Protein AF-A0A4R6Z211-F1 (afdb_monomer_lite)

Foldseek 3Di:
DLVLLVVLLVLLVVLLDDDDPPDDCLVVSQVVLVVSVVVPDLVLAPPVCNVCSVVVVCNHPCVNVCNVVSVVSSVVVCVVVVD

Structure (mmCIF, N/CA/C/O backbone):
data_AF-A0A4R6Z211-F1
#
_entry.id   AF-A0A4R6Z211-F1
#
loop_
_atom_site.group_PDB
_atom_site.id
_atom_site.type_symbol
_atom_site.label_atom_id
_atom_site.label_alt_id
_atom_site.label_comp_id
_atom_site.label_asym_id
_atom_site.label_entity_id
_atom_site.label_seq_id
_atom_site.pdbx_PDB_ins_code
_atom_site.Cartn_x
_atom_site.Cartn_y
_atom_site.Cartn_z
_atom_site.occupancy
_atom_site.B_iso_or_equiv
_atom_site.auth_seq_id
_atom_site.auth_comp_id
_atom_site.auth_asym_id
_atom_site.auth_atom_id
_atom_site.pdbx_PDB_model_num
ATOM 1 N N . MET A 1 1 ? -11.794 0.207 6.371 1.00 85.88 1 MET A N 1
ATOM 2 C CA . MET A 1 1 ? -10.392 0.593 6.643 1.00 85.88 1 MET A CA 1
ATOM 3 C C . MET A 1 1 ? -9.447 -0.606 6.579 1.00 85.88 1 MET A C 1
ATOM 5 O O . MET A 1 1 ? -8.513 -0.575 5.791 1.00 85.88 1 MET A O 1
ATOM 9 N N . TYR A 1 2 ? -9.699 -1.679 7.344 1.00 91.19 2 TYR A N 1
ATOM 10 C CA . TYR A 1 2 ? -8.932 -2.933 7.247 1.00 91.19 2 TYR A CA 1
ATOM 11 C C . TYR A 1 2 ? -8.777 -3.447 5.803 1.00 91.19 2 TYR A C 1
ATOM 13 O O . TYR A 1 2 ? -7.660 -3.704 5.361 1.00 91.19 2 TYR A O 1
ATOM 21 N N . PHE A 1 3 ? -9.880 -3.554 5.051 1.00 93.88 3 PHE A N 1
ATOM 22 C CA . PHE A 1 3 ? -9.862 -4.089 3.685 1.00 93.88 3 PHE A CA 1
ATOM 23 C C . PHE A 1 3 ? -9.056 -3.220 2.714 1.00 93.88 3 PHE A C 1
ATOM 25 O O . PHE A 1 3 ? -8.349 -3.744 1.857 1.00 93.88 3 PHE A O 1
ATOM 32 N N . GLU A 1 4 ? -9.119 -1.898 2.858 1.00 96.31 4 GLU A N 1
ATOM 33 C CA . GLU A 1 4 ? -8.357 -0.950 2.050 1.00 96.31 4 GLU A CA 1
ATOM 34 C C . GLU A 1 4 ? -6.859 -1.078 2.351 1.00 96.31 4 GLU A C 1
ATOM 36 O O . GLU A 1 4 ? -6.056 -1.191 1.426 1.00 96.31 4 GLU A O 1
ATOM 41 N N . ILE A 1 5 ? -6.477 -1.178 3.629 1.00 95.44 5 ILE A N 1
ATOM 42 C CA . ILE A 1 5 ? -5.082 -1.398 4.044 1.00 95.44 5 ILE A CA 1
ATOM 43 C C . ILE A 1 5 ? -4.575 -2.751 3.528 1.00 95.44 5 ILE A C 1
ATOM 45 O O . ILE A 1 5 ? -3.510 -2.827 2.914 1.00 95.44 5 ILE A O 1
ATOM 49 N N . GLN A 1 6 ? -5.365 -3.816 3.680 1.00 96.75 6 GLN A N 1
ATOM 50 C CA . GLN A 1 6 ? -5.057 -5.143 3.142 1.00 96.75 6 GLN A CA 1
ATOM 51 C C . GLN A 1 6 ? -4.869 -5.105 1.617 1.00 96.75 6 GLN A C 1
ATOM 53 O O . GLN A 1 6 ? -3.968 -5.753 1.069 1.00 96.75 6 GLN A O 1
ATOM 58 N N . ARG A 1 7 ? -5.700 -4.330 0.913 1.00 97.44 7 ARG A N 1
ATOM 59 C CA . ARG A 1 7 ? -5.595 -4.154 -0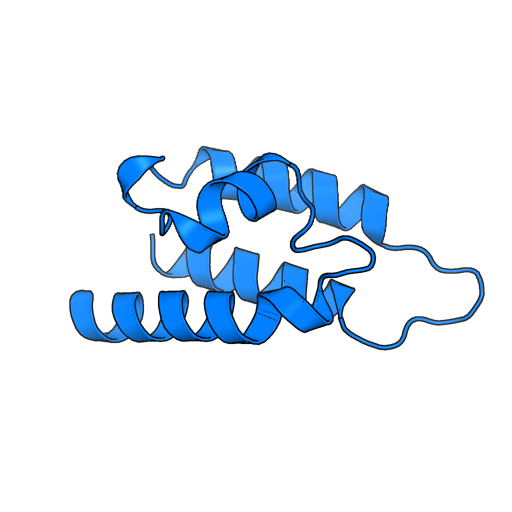.535 1.00 97.44 7 ARG A CA 1
ATOM 60 C C . ARG A 1 7 ? -4.321 -3.401 -0.913 1.00 97.44 7 ARG A C 1
ATOM 62 O O . ARG A 1 7 ? -3.647 -3.847 -1.837 1.00 97.44 7 ARG A O 1
ATOM 69 N N . ILE A 1 8 ? -3.948 -2.342 -0.192 1.00 97.12 8 ILE A N 1
ATOM 70 C CA . ILE A 1 8 ? -2.677 -1.624 -0.396 1.00 97.12 8 ILE A CA 1
ATOM 71 C C . ILE A 1 8 ? -1.487 -2.575 -0.209 1.00 97.12 8 ILE A C 1
ATOM 73 O O . ILE A 1 8 ? -0.618 -2.636 -1.078 1.00 97.12 8 ILE A O 1
ATOM 77 N N . VAL A 1 9 ? -1.476 -3.375 0.865 1.00 97.81 9 VAL A N 1
ATOM 78 C CA . VAL A 1 9 ? -0.431 -4.389 1.109 1.00 97.81 9 VAL A CA 1
ATOM 79 C C . VAL A 1 9 ? -0.350 -5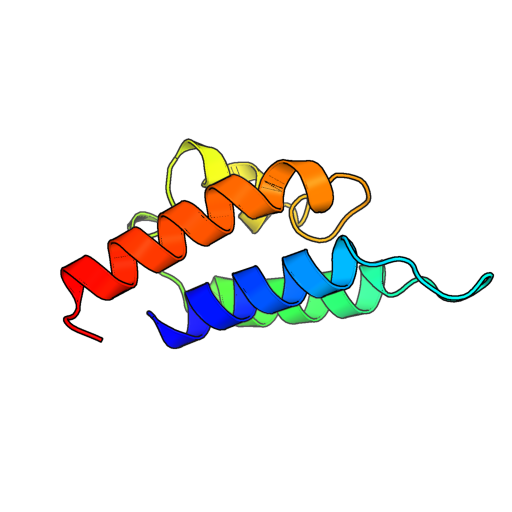.384 -0.046 1.00 97.81 9 VAL A C 1
ATOM 81 O O . VAL A 1 9 ? 0.744 -5.735 -0.480 1.00 97.81 9 VAL A O 1
ATOM 84 N N . SER A 1 10 ? -1.496 -5.822 -0.571 1.00 97.81 10 SER A N 1
ATOM 85 C CA . SER A 1 10 ? -1.548 -6.768 -1.691 1.00 97.81 10 SER A CA 1
ATOM 86 C C . SER A 1 10 ? -0.979 -6.171 -2.980 1.00 97.81 10 SER A C 1
ATOM 88 O O . SER A 1 10 ? -0.237 -6.848 -3.686 1.00 97.81 10 SER A O 1
ATOM 90 N N . LEU A 1 11 ? -1.276 -4.898 -3.269 1.00 97.75 11 LEU A N 1
ATOM 91 C CA . LEU A 1 11 ? -0.714 -4.188 -4.422 1.00 97.75 11 LEU A CA 1
ATOM 92 C C . LEU A 1 11 ? 0.808 -4.023 -4.290 1.00 97.75 11 LEU A C 1
ATOM 94 O O . LEU A 1 11 ? 1.534 -4.272 -5.248 1.00 97.75 11 LEU A O 1
ATOM 98 N N . ALA A 1 12 ? 1.302 -3.652 -3.106 1.00 97.06 12 ALA A N 1
ATOM 99 C CA . ALA A 1 12 ? 2.738 -3.539 -2.850 1.00 97.06 12 ALA A CA 1
ATOM 100 C C . ALA A 1 12 ? 3.452 -4.900 -2.928 1.00 97.06 12 ALA A C 1
ATOM 102 O O . ALA A 1 12 ? 4.557 -4.993 -3.455 1.00 97.06 12 ALA A O 1
ATOM 103 N N . ALA A 1 13 ? 2.816 -5.974 -2.451 1.00 97.31 13 ALA A N 1
ATOM 104 C CA . ALA A 1 13 ? 3.352 -7.329 -2.554 1.00 97.31 13 ALA A CA 1
ATOM 105 C C . ALA A 1 13 ? 3.436 -7.810 -4.009 1.00 97.31 13 ALA A C 1
ATOM 107 O O . ALA A 1 13 ? 4.424 -8.440 -4.386 1.00 97.31 13 ALA A O 1
ATOM 108 N N . GLU A 1 14 ? 2.431 -7.493 -4.828 1.00 96.25 14 GLU A N 1
ATOM 109 C CA . GLU A 1 14 ? 2.480 -7.747 -6.268 1.00 96.25 14 GLU A CA 1
ATOM 110 C C . GLU A 1 14 ? 3.633 -6.966 -6.905 1.00 96.25 14 GLU A C 1
ATOM 112 O O . GLU A 1 14 ? 4.484 -7.570 -7.543 1.00 96.25 14 GLU A O 1
ATOM 117 N N . ALA A 1 15 ? 3.738 -5.660 -6.639 1.00 94.94 15 ALA A N 1
ATOM 118 C CA . ALA A 1 15 ? 4.820 -4.813 -7.145 1.00 94.94 15 ALA A CA 1
ATOM 119 C C . ALA A 1 15 ? 6.225 -5.319 -6.762 1.00 94.94 15 ALA A C 1
ATOM 121 O O . ALA A 1 15 ? 7.148 -5.262 -7.571 1.00 94.94 15 ALA A O 1
ATOM 122 N N . ALA A 1 16 ? 6.383 -5.837 -5.541 1.00 94.38 16 ALA A N 1
ATOM 123 C CA . ALA A 1 16 ? 7.638 -6.388 -5.033 1.00 94.38 16 ALA A CA 1
ATOM 124 C C . ALA A 1 16 ? 7.971 -7.790 -5.579 1.00 94.38 16 ALA A C 1
ATOM 126 O O . ALA A 1 16 ? 9.078 -8.286 -5.362 1.00 94.38 16 ALA A O 1
ATOM 127 N N . SER A 1 17 ? 7.024 -8.457 -6.243 1.00 92.69 17 SER A N 1
ATOM 128 C CA . SER A 1 17 ? 7.230 -9.803 -6.774 1.00 92.69 17 SER A CA 1
ATOM 129 C C . SER A 1 17 ? 8.013 -9.768 -8.094 1.00 92.69 17 SER A C 1
ATOM 131 O O . SER A 1 17 ? 7.900 -8.812 -8.859 1.00 92.69 17 SER A O 1
ATOM 133 N N . PRO A 1 18 ? 8.810 -10.804 -8.412 1.00 87.06 18 PRO A N 1
ATOM 134 C CA . PRO A 1 18 ? 9.452 -10.906 -9.717 1.00 87.06 18 PRO A CA 1
ATOM 135 C C . PRO A 1 18 ? 8.415 -10.975 -10.845 1.00 87.06 18 PRO A C 1
ATOM 137 O O . PRO A 1 18 ? 7.518 -11.819 -10.824 1.00 87.06 18 PRO A O 1
ATOM 140 N N . HIS A 1 19 ? 8.574 -10.119 -11.852 1.00 83.88 19 HIS A N 1
ATOM 141 C CA . HIS A 1 19 ? 7.707 -10.078 -13.027 1.00 83.88 19 HIS A CA 1
ATOM 142 C C . HIS A 1 19 ? 8.370 -10.729 -14.240 1.00 83.88 19 HIS A C 1
ATOM 144 O O . HIS A 1 19 ? 9.595 -10.828 -14.336 1.00 83.88 19 HIS A O 1
ATOM 150 N N . GLN A 1 20 ? 7.544 -11.177 -15.185 1.00 85.19 20 GLN A N 1
ATOM 151 C CA . GLN A 1 20 ? 8.039 -11.657 -16.470 1.00 85.19 20 GLN A CA 1
ATOM 152 C C . GLN A 1 20 ? 8.727 -10.521 -17.233 1.00 85.19 20 GLN A C 1
ATOM 154 O O . GLN A 1 20 ? 8.299 -9.368 -17.192 1.00 85.19 20 GLN A O 1
ATOM 159 N N . VAL A 1 21 ? 9.789 -10.857 -17.964 1.00 79.38 21 VAL A N 1
ATOM 160 C CA . VAL A 1 21 ? 10.507 -9.896 -18.808 1.00 79.38 21 VAL A CA 1
ATOM 161 C C . VAL A 1 21 ? 9.541 -9.293 -19.833 1.00 79.38 21 VAL A C 1
ATOM 163 O O . VAL A 1 21 ? 8.855 -10.023 -20.545 1.00 79.38 21 VAL A O 1
ATOM 166 N N . GLY A 1 22 ? 9.492 -7.960 -19.904 1.00 81.12 22 GLY A N 1
ATOM 167 C CA . GLY A 1 22 ? 8.583 -7.221 -20.788 1.00 81.12 22 GLY A CA 1
ATOM 168 C C . GLY A 1 22 ? 7.196 -6.937 -20.199 1.00 81.12 22 GLY A C 1
ATOM 169 O O . GLY A 1 22 ? 6.393 -6.280 -20.858 1.00 81.12 22 GLY A O 1
ATOM 170 N N . PHE A 1 23 ? 6.916 -7.384 -18.972 1.00 84.56 23 PHE A N 1
ATOM 171 C CA . PHE A 1 23 ? 5.711 -7.023 -18.232 1.00 84.56 23 PHE A CA 1
ATOM 172 C C . PHE A 1 23 ? 6.042 -6.001 -17.139 1.00 84.56 23 PHE A C 1
ATOM 174 O O . PHE A 1 23 ? 6.799 -6.297 -16.218 1.00 84.56 23 PHE A O 1
ATOM 181 N N . ASP A 1 24 ? 5.447 -4.812 -17.239 1.00 85.38 24 ASP A N 1
ATOM 182 C CA . ASP A 1 24 ? 5.530 -3.764 -16.221 1.00 85.38 24 ASP A CA 1
ATOM 183 C C . ASP A 1 24 ? 4.124 -3.479 -15.654 1.00 85.38 24 ASP A C 1
ATOM 185 O O . ASP A 1 24 ? 3.291 -2.865 -16.333 1.00 85.38 24 ASP A O 1
ATOM 189 N N . PRO A 1 25 ? 3.814 -3.936 -14.427 1.00 90.50 25 PRO A N 1
ATOM 190 C CA . PRO A 1 25 ? 2.519 -3.691 -13.807 1.00 90.50 25 PRO A CA 1
ATOM 191 C C . PRO A 1 25 ? 2.395 -2.300 -13.177 1.00 90.50 25 PRO A C 1
ATOM 193 O O . PRO A 1 25 ? 1.299 -1.964 -12.717 1.00 90.50 25 PRO A O 1
ATOM 196 N N . GLU A 1 26 ? 3.463 -1.493 -13.125 1.00 91.44 26 GLU A N 1
ATOM 197 C CA . GLU A 1 26 ? 3.538 -0.267 -12.320 1.00 91.44 26 GLU A CA 1
ATOM 198 C C . GLU A 1 26 ? 2.396 0.702 -12.645 1.00 91.44 26 GLU A C 1
ATOM 200 O O . GLU A 1 26 ? 1.732 1.221 -11.744 1.00 91.44 26 GLU A O 1
ATOM 205 N N . PHE A 1 27 ? 2.092 0.904 -13.931 1.00 92.94 27 PHE A N 1
ATOM 206 C CA . PHE A 1 27 ? 1.004 1.793 -14.340 1.00 92.94 27 PHE A CA 1
ATOM 207 C C . PHE A 1 27 ? -0.357 1.342 -13.785 1.00 92.94 27 PHE A C 1
ATOM 209 O O . PHE A 1 27 ? -1.090 2.141 -13.194 1.00 92.94 27 PHE A O 1
ATOM 216 N N . ARG A 1 28 ? -0.684 0.052 -13.932 1.00 95.38 28 ARG A N 1
ATOM 217 C CA . ARG A 1 28 ? -1.938 -0.531 -13.436 1.00 95.38 28 ARG A CA 1
ATOM 218 C C . ARG A 1 28 ? -1.993 -0.469 -11.911 1.00 95.38 28 ARG A C 1
ATOM 220 O O . ARG A 1 28 ? -3.006 -0.058 -11.349 1.00 95.38 28 ARG A O 1
ATOM 227 N N . LEU A 1 29 ? -0.907 -0.848 -11.246 1.00 96.94 29 LEU A N 1
ATOM 228 C CA . LEU A 1 29 ? -0.792 -0.829 -9.792 1.00 96.94 29 LEU A CA 1
ATOM 229 C C . LEU A 1 29 ? -0.997 0.574 -9.225 1.00 96.94 29 LEU A C 1
ATOM 231 O O . LEU A 1 29 ? -1.742 0.738 -8.263 1.00 96.94 29 LEU A O 1
ATOM 235 N N . ARG A 1 30 ? -0.404 1.600 -9.844 1.00 96.38 30 ARG A N 1
ATOM 236 C CA . ARG A 1 30 ? -0.596 2.999 -9.441 1.00 96.38 30 ARG A CA 1
ATOM 237 C C . ARG A 1 30 ? -2.035 3.464 -9.618 1.00 96.38 30 ARG A C 1
ATOM 239 O O . ARG A 1 30 ? -2.538 4.200 -8.771 1.00 96.38 30 ARG A O 1
ATOM 246 N N . GLN A 1 31 ? -2.708 3.062 -10.697 1.00 96.12 31 GLN A N 1
ATOM 247 C CA . GLN A 1 31 ? -4.126 3.383 -10.885 1.00 96.12 31 GLN A CA 1
ATOM 248 C C . GLN A 1 31 ? -5.002 2.734 -9.809 1.00 96.12 31 GLN A C 1
ATOM 250 O O . GLN A 1 31 ? -5.874 3.400 -9.254 1.00 96.12 31 G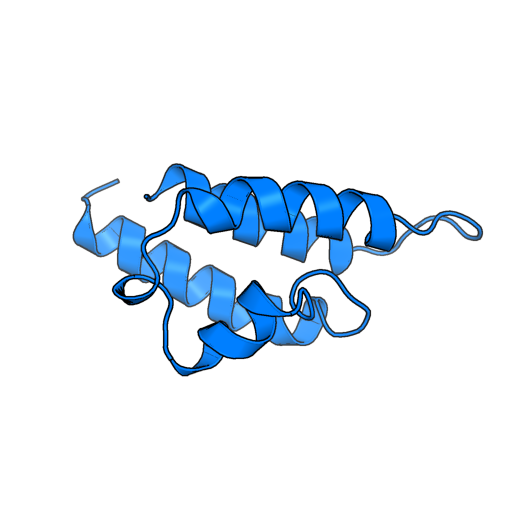LN A O 1
ATOM 255 N N . GLU A 1 32 ? -4.748 1.468 -9.485 1.00 97.06 32 GLU A N 1
ATOM 256 C CA . GLU A 1 32 ? -5.465 0.754 -8.427 1.00 97.06 32 GLU A CA 1
ATOM 257 C C . GLU A 1 32 ? -5.176 1.341 -7.044 1.00 97.06 32 GLU A C 1
ATOM 259 O O . GLU A 1 32 ? -6.105 1.591 -6.281 1.00 97.06 32 GLU A O 1
ATOM 264 N N . LEU A 1 33 ? -3.915 1.658 -6.742 1.00 97.50 33 LEU A N 1
ATOM 265 C CA . LEU A 1 33 ? -3.531 2.299 -5.488 1.00 97.50 33 LEU A CA 1
ATOM 266 C C . LEU A 1 33 ? -4.263 3.632 -5.304 1.00 97.50 33 LEU A C 1
ATOM 268 O O . LEU A 1 33 ? -4.857 3.857 -4.257 1.00 97.50 33 LEU A O 1
ATOM 272 N N . LYS A 1 34 ? -4.304 4.483 -6.338 1.00 96.12 34 LYS A N 1
ATOM 273 C CA . LYS A 1 34 ? -5.041 5.759 -6.296 1.00 96.12 34 LYS A CA 1
ATOM 274 C C . LYS A 1 34 ? -6.532 5.581 -6.012 1.00 96.12 34 LYS A C 1
ATOM 276 O O . LYS A 1 34 ? -7.131 6.454 -5.393 1.00 96.12 34 LYS A O 1
ATOM 281 N N . ARG A 1 35 ? -7.145 4.490 -6.484 1.00 96.19 35 ARG A N 1
ATOM 282 C CA . ARG A 1 35 ? -8.558 4.183 -6.204 1.00 96.19 35 ARG A CA 1
ATOM 283 C C . ARG A 1 35 ? -8.749 3.819 -4.739 1.00 96.19 35 ARG A C 1
ATOM 285 O O . ARG A 1 35 ? -9.623 4.386 -4.108 1.00 96.19 35 ARG A O 1
ATOM 292 N N . VAL A 1 36 ? -7.902 2.938 -4.212 1.00 96.19 36 VAL A N 1
ATOM 293 C CA . VAL A 1 36 ? -8.005 2.446 -2.831 1.00 96.19 36 VAL A CA 1
ATOM 294 C C . VAL A 1 36 ? -7.678 3.541 -1.817 1.00 96.19 36 VAL A C 1
ATOM 296 O O . VAL A 1 36 ? -8.402 3.717 -0.846 1.00 96.19 36 VAL A O 1
ATOM 299 N N . VAL A 1 37 ? -6.614 4.313 -2.054 1.00 95.44 37 VAL A N 1
ATOM 300 C CA . VAL A 1 37 ? -6.144 5.362 -1.133 1.00 95.44 37 VAL A CA 1
ATOM 301 C C . VAL A 1 37 ? -7.173 6.473 -0.945 1.00 95.44 37 VAL A C 1
ATOM 303 O O . VAL A 1 37 ? -7.254 7.035 0.137 1.00 95.44 37 VAL A O 1
ATOM 306 N N . ARG A 1 38 ? -8.007 6.756 -1.952 1.00 94.81 38 ARG A N 1
ATOM 307 C CA . ARG A 1 38 ? -9.097 7.735 -1.828 1.00 94.81 38 ARG A CA 1
ATOM 308 C C . ARG A 1 38 ? -10.119 7.396 -0.741 1.00 94.81 38 ARG A C 1
ATOM 310 O O . ARG A 1 38 ? -10.785 8.307 -0.260 1.00 94.81 38 ARG A O 1
ATOM 317 N N . ASP A 1 39 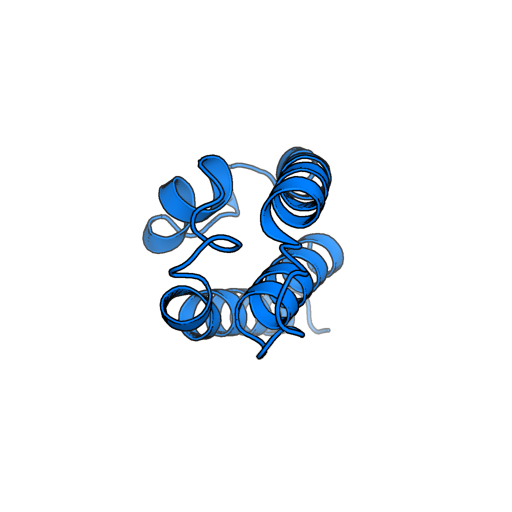? -10.263 6.117 -0.411 1.00 94.50 39 ASP A N 1
ATOM 318 C CA . ASP A 1 39 ? -11.219 5.634 0.586 1.00 94.50 39 ASP A CA 1
ATOM 319 C C . ASP A 1 39 ? -10.556 5.443 1.968 1.00 94.50 39 ASP A C 1
ATOM 321 O O . ASP A 1 39 ? -11.208 5.037 2.932 1.00 94.50 39 ASP A O 1
ATOM 325 N N . VAL A 1 40 ? -9.258 5.757 2.087 1.00 93.25 40 VAL A N 1
ATOM 326 C CA . VAL A 1 40 ? -8.506 5.746 3.345 1.00 93.25 40 VAL A CA 1
ATOM 327 C C . VAL A 1 40 ? -8.397 7.182 3.868 1.00 93.25 40 VAL A C 1
ATOM 329 O O . VAL A 1 40 ? -7.854 8.030 3.164 1.00 93.25 40 VAL A O 1
ATOM 332 N N . PRO A 1 41 ? -8.868 7.483 5.093 1.00 92.75 41 PRO A N 1
ATOM 333 C CA . PRO A 1 41 ? -8.657 8.795 5.698 1.00 92.75 41 PRO A CA 1
ATOM 334 C C . PRO A 1 41 ? -7.164 9.107 5.825 1.00 92.75 41 PRO A C 1
ATOM 336 O O . PRO A 1 41 ? -6.396 8.257 6.282 1.00 92.75 41 PRO A O 1
ATOM 339 N N . ASP A 1 42 ? -6.748 10.322 5.469 1.00 89.25 42 ASP A N 1
ATOM 340 C CA . ASP A 1 42 ? -5.338 10.725 5.492 1.00 89.25 42 ASP A CA 1
ATOM 341 C C . ASP A 1 42 ? -4.704 10.500 6.874 1.00 89.25 42 ASP A C 1
ATOM 343 O O . ASP A 1 42 ? -3.571 10.032 6.981 1.00 89.25 42 ASP A O 1
ATOM 347 N N . GLU A 1 43 ? -5.431 10.805 7.951 1.00 90.31 43 GLU A N 1
ATOM 348 C CA . GLU A 1 43 ? -5.027 10.605 9.346 1.00 90.31 43 GLU A CA 1
ATOM 349 C C . GLU A 1 43 ? -4.826 9.137 9.746 1.00 90.31 43 GLU A C 1
ATOM 351 O O . GLU A 1 43 ? -4.124 8.872 10.720 1.00 90.31 43 GLU A O 1
ATOM 356 N N . ALA A 1 44 ? -5.407 8.192 9.002 1.00 92.00 44 ALA A N 1
ATOM 357 C CA . ALA A 1 44 ? -5.239 6.763 9.245 1.00 92.00 44 ALA A CA 1
ATOM 358 C C . ALA A 1 44 ? -3.944 6.208 8.630 1.00 92.00 44 ALA A C 1
ATOM 360 O O . ALA A 1 44 ? -3.523 5.109 8.995 1.00 92.00 44 ALA A O 1
ATOM 361 N N . ILE A 1 45 ? -3.314 6.946 7.708 1.00 95.69 45 ILE A N 1
ATOM 362 C CA . ILE A 1 45 ? -2.049 6.553 7.084 1.00 95.69 45 ILE A CA 1
ATOM 363 C C . ILE A 1 45 ? -0.887 6.944 8.013 1.00 95.69 45 ILE A C 1
ATOM 365 O O . ILE A 1 45 ? -0.747 8.135 8.326 1.00 95.69 45 ILE A O 1
ATOM 369 N N . PRO A 1 46 ? -0.021 5.992 8.421 1.00 96.62 46 PRO A N 1
ATOM 370 C CA . PRO A 1 46 ? 1.155 6.286 9.232 1.00 96.62 46 PRO A CA 1
ATOM 371 C C . PRO A 1 46 ? 2.031 7.357 8.582 1.00 96.62 46 PRO A C 1
ATOM 373 O O . PRO A 1 46 ? 2.193 7.382 7.358 1.00 96.62 46 PRO A O 1
ATOM 376 N N . ALA A 1 47 ? 2.584 8.262 9.390 1.00 95.25 47 ALA A N 1
ATOM 377 C CA . ALA A 1 47 ? 3.324 9.424 8.898 1.00 95.25 47 ALA A CA 1
ATOM 378 C C . ALA A 1 47 ? 4.511 9.012 8.012 1.00 95.25 47 ALA A C 1
ATOM 380 O O . ALA A 1 47 ? 4.755 9.627 6.976 1.00 95.25 47 ALA A O 1
ATOM 381 N N . GLU A 1 48 ? 5.181 7.923 8.382 1.00 94.69 48 GLU A N 1
ATOM 382 C CA . GLU A 1 48 ? 6.290 7.307 7.659 1.00 94.69 48 GLU A CA 1
ATOM 383 C C . GLU A 1 48 ? 5.893 6.710 6.297 1.00 94.69 48 GLU A C 1
ATOM 385 O O . GLU A 1 48 ? 6.732 6.602 5.408 1.00 94.69 48 GLU A O 1
ATOM 390 N N . LEU A 1 49 ? 4.620 6.344 6.110 1.00 96.69 49 LEU A N 1
ATOM 391 C CA . LEU A 1 49 ? 4.098 5.755 4.872 1.00 96.69 49 LEU A CA 1
ATOM 392 C C . LEU A 1 49 ? 3.374 6.772 3.990 1.00 96.69 49 LEU A C 1
ATOM 394 O O . LEU A 1 49 ? 3.190 6.525 2.798 1.00 96.69 49 LEU A O 1
ATOM 398 N N . ARG A 1 50 ? 2.947 7.904 4.556 1.00 95.31 50 ARG A N 1
ATOM 399 C CA . ARG A 1 50 ? 2.042 8.857 3.908 1.00 95.31 50 ARG A CA 1
ATOM 400 C C . ARG A 1 50 ? 2.544 9.313 2.545 1.00 95.31 50 ARG A C 1
ATOM 402 O O . ARG A 1 50 ? 1.826 9.181 1.559 1.00 95.31 50 ARG A O 1
ATOM 409 N N . GLU A 1 51 ? 3.772 9.817 2.472 1.00 95.44 51 GLU A N 1
ATOM 410 C CA . GLU A 1 51 ? 4.337 10.284 1.203 1.00 95.44 51 GLU A CA 1
ATOM 411 C C . GLU A 1 51 ? 4.409 9.147 0.177 1.00 95.44 51 GLU A C 1
ATOM 413 O O . GLU A 1 51 ? 3.950 9.300 -0.956 1.00 95.44 51 GLU A O 1
ATOM 418 N N . ALA A 1 52 ? 4.914 7.979 0.578 1.00 95.81 52 ALA A N 1
ATOM 419 C CA . ALA A 1 52 ? 5.090 6.837 -0.312 1.00 95.81 52 ALA A CA 1
ATOM 420 C C . ALA A 1 52 ? 3.755 6.288 -0.845 1.00 95.81 52 ALA A C 1
ATOM 422 O O . ALA A 1 52 ? 3.663 5.903 -2.014 1.00 95.81 52 ALA A O 1
ATOM 423 N N . VAL A 1 53 ? 2.711 6.268 -0.011 1.00 95.62 53 VAL A N 1
ATOM 424 C CA . VAL A 1 53 ? 1.361 5.826 -0.387 1.00 95.62 53 VAL A CA 1
ATOM 425 C C . VAL A 1 53 ? 0.705 6.833 -1.332 1.00 95.62 53 VAL A C 1
ATOM 427 O O . VAL A 1 53 ? 0.173 6.436 -2.368 1.00 95.62 53 VAL A O 1
ATOM 430 N N . LEU A 1 54 ? 0.787 8.132 -1.028 1.00 93.31 54 LEU A N 1
ATOM 431 C CA . LEU A 1 54 ? 0.150 9.183 -1.832 1.00 93.31 54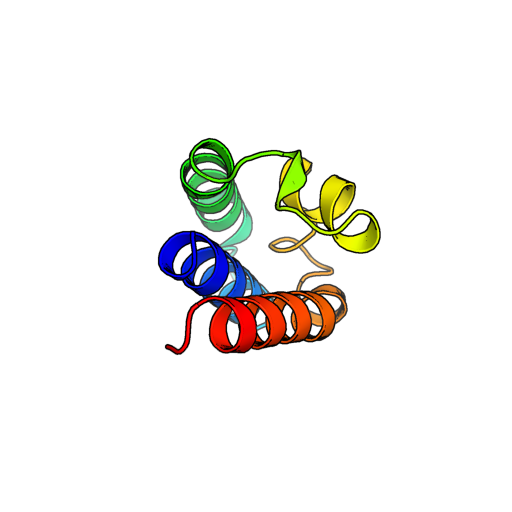 LEU A CA 1
ATOM 432 C C . LEU A 1 54 ? 0.831 9.392 -3.194 1.00 93.31 54 LEU A C 1
ATOM 434 O O . LEU A 1 54 ? 0.161 9.652 -4.194 1.00 93.31 54 LEU A O 1
ATOM 438 N N . THR A 1 55 ? 2.157 9.259 -3.254 1.00 92.81 55 THR A N 1
ATOM 439 C CA . THR A 1 55 ? 2.937 9.392 -4.501 1.00 92.81 55 THR A CA 1
ATOM 440 C C . THR A 1 55 ? 2.958 8.106 -5.332 1.00 92.81 55 THR A C 1
ATOM 442 O O . THR A 1 55 ? 3.191 8.149 -6.541 1.00 92.81 55 THR A O 1
ATOM 445 N N . GLY A 1 56 ? 2.665 6.961 -4.710 1.00 94.81 56 GLY A N 1
ATOM 446 C CA . GLY A 1 56 ? 2.665 5.647 -5.347 1.00 94.81 56 GLY A CA 1
ATOM 447 C C . GLY A 1 56 ? 4.023 4.947 -5.379 1.00 94.81 56 GLY A C 1
ATOM 448 O O . GLY A 1 56 ? 4.178 3.966 -6.107 1.00 94.81 56 GLY A O 1
ATOM 449 N N . SER A 1 57 ? 4.992 5.404 -4.583 1.00 95.44 57 SER A N 1
ATOM 450 C CA . SER A 1 57 ? 6.293 4.744 -4.403 1.00 95.44 57 SER A CA 1
ATOM 451 C C . SER A 1 57 ? 6.163 3.327 -3.837 1.00 95.44 57 SER A C 1
ATOM 453 O O . SER A 1 57 ? 6.943 2.450 -4.200 1.00 95.44 57 SER A O 1
ATOM 455 N N . VAL A 1 58 ? 5.124 3.066 -3.033 1.00 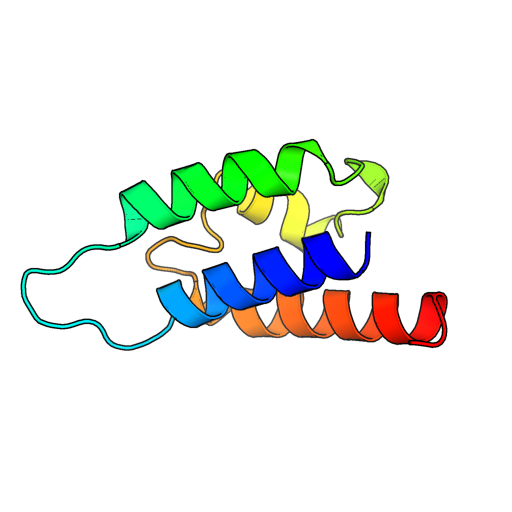96.81 58 VAL A N 1
ATOM 456 C CA . VAL A 1 58 ? 4.832 1.735 -2.463 1.00 96.81 58 VAL A CA 1
ATOM 457 C C . VAL A 1 58 ? 4.506 0.652 -3.499 1.00 96.81 58 VAL A C 1
ATOM 459 O O . VAL A 1 58 ? 4.531 -0.529 -3.170 1.00 96.81 58 VAL A O 1
ATOM 462 N N . VAL A 1 59 ? 4.198 1.035 -4.742 1.00 96.19 59 VAL A N 1
ATOM 463 C CA . VAL A 1 59 ? 3.961 0.110 -5.866 1.00 96.19 59 VAL A CA 1
ATOM 464 C C . VAL A 1 59 ? 4.910 0.350 -7.047 1.00 96.19 59 VAL A C 1
ATOM 466 O O . VAL A 1 59 ? 4.647 -0.116 -8.153 1.00 96.19 59 VAL A O 1
ATOM 469 N N . GLY A 1 60 ? 5.978 1.125 -6.838 1.00 91.56 60 GLY A N 1
ATOM 470 C CA . GLY A 1 60 ? 7.034 1.344 -7.827 1.00 91.56 60 GLY A CA 1
ATOM 471 C C . GLY A 1 60 ? 8.251 0.456 -7.574 1.00 91.56 60 GLY A C 1
ATOM 472 O O . GLY A 1 60 ? 8.188 -0.521 -6.832 1.00 91.56 60 GLY A O 1
ATOM 473 N N . GLN A 1 61 ? 9.398 0.847 -8.129 1.00 89.00 61 GLN A N 1
ATOM 474 C CA . GLN A 1 61 ? 10.664 0.106 -8.006 1.00 89.00 61 GLN A CA 1
ATOM 475 C C . GLN A 1 61 ? 11.105 -0.177 -6.556 1.00 89.00 61 GLN A C 1
ATOM 477 O O . GLN A 1 61 ? 11.785 -1.166 -6.306 1.00 89.00 61 GLN A O 1
ATOM 482 N N . GLN A 1 62 ? 10.697 0.661 -5.598 1.00 90.75 62 GLN A N 1
ATOM 483 C CA . GLN A 1 62 ? 11.025 0.517 -4.174 1.00 90.75 62 GLN A CA 1
ATOM 484 C C . GLN A 1 62 ? 9.991 -0.310 -3.389 1.00 90.75 62 GLN A C 1
ATOM 486 O O . GLN A 1 62 ? 10.073 -0.386 -2.167 1.00 90.75 62 GLN A O 1
ATOM 491 N N . ALA A 1 63 ? 8.997 -0.928 -4.036 1.00 94.31 63 ALA A N 1
ATOM 492 C CA . ALA A 1 63 ? 7.901 -1.613 -3.341 1.00 94.31 63 ALA A CA 1
ATOM 493 C C . ALA A 1 63 ? 8.375 -2.654 -2.309 1.00 94.31 63 ALA A C 1
ATOM 495 O O . ALA A 1 63 ? 7.785 -2.779 -1.235 1.00 94.31 63 ALA A O 1
ATOM 496 N N . ALA A 1 64 ? 9.472 -3.359 -2.601 1.00 95.25 64 ALA A N 1
ATOM 497 C CA . ALA A 1 64 ? 10.066 -4.332 -1.688 1.00 95.25 64 ALA A CA 1
ATOM 498 C C . ALA A 1 64 ? 10.553 -3.704 -0.365 1.00 95.25 64 ALA A C 1
ATOM 500 O O . ALA A 1 64 ? 10.457 -4.345 0.680 1.00 95.25 64 ALA A O 1
ATOM 501 N N . GLU A 1 65 ? 11.024 -2.456 -0.396 1.00 96.31 65 GLU A N 1
ATOM 502 C CA . GLU A 1 65 ? 11.500 -1.714 0.780 1.00 96.31 65 GLU A CA 1
ATOM 503 C C . GLU A 1 65 ? 10.333 -1.252 1.665 1.00 96.31 65 GLU A C 1
ATOM 505 O O . GLU A 1 65 ? 10.439 -1.246 2.890 1.00 96.31 65 GLU A O 1
ATOM 510 N N . TRP A 1 66 ? 9.191 -0.926 1.053 1.00 97.00 66 TRP A N 1
ATOM 511 C CA . TRP A 1 66 ? 7.997 -0.439 1.751 1.00 97.00 66 TRP A CA 1
ATOM 512 C C . TRP A 1 66 ? 7.110 -1.554 2.318 1.00 97.00 66 TRP A C 1
ATOM 514 O O . TRP A 1 66 ? 6.366 -1.335 3.279 1.00 97.00 66 TRP A O 1
ATOM 524 N N . LEU A 1 67 ? 7.174 -2.758 1.743 1.00 96.56 67 LEU A N 1
ATOM 525 C CA . LEU A 1 67 ? 6.297 -3.873 2.102 1.00 96.56 67 LEU A CA 1
ATOM 526 C C . LEU A 1 67 ? 6.323 -4.249 3.603 1.00 96.56 67 LEU A C 1
ATOM 528 O O . LEU A 1 67 ? 5.244 -4.507 4.145 1.00 96.56 67 LEU A O 1
ATOM 532 N N . PRO A 1 68 ? 7.471 -4.266 4.314 1.00 98.00 68 PRO A N 1
ATOM 533 C CA . PRO A 1 68 ? 7.493 -4.546 5.752 1.00 98.00 68 PRO A CA 1
ATOM 534 C C . PRO A 1 68 ? 6.697 -3.530 6.582 1.00 98.00 68 PRO A C 1
ATOM 536 O O . PRO A 1 68 ? 5.900 -3.928 7.430 1.00 98.00 68 PRO A O 1
ATOM 539 N N . ALA A 1 69 ? 6.848 -2.233 6.300 1.00 97.69 69 ALA A N 1
ATOM 540 C CA . ALA A 1 69 ? 6.131 -1.173 7.010 1.00 97.69 69 ALA A CA 1
ATOM 541 C C . ALA A 1 69 ? 4.617 -1.229 6.734 1.00 97.69 69 ALA A C 1
ATOM 543 O O . ALA A 1 69 ? 3.807 -1.091 7.649 1.00 97.69 69 ALA A O 1
ATOM 544 N N . LEU A 1 70 ? 4.219 -1.530 5.493 1.00 97.62 70 LEU A N 1
ATOM 545 C CA . LEU A 1 70 ? 2.811 -1.739 5.137 1.00 97.62 70 LEU A CA 1
ATOM 546 C C . LEU A 1 70 ? 2.190 -2.938 5.867 1.00 97.62 70 LEU A C 1
ATOM 548 O O . LEU A 1 70 ? 1.046 -2.867 6.314 1.00 97.62 70 LEU A O 1
ATOM 552 N N . ARG A 1 71 ? 2.935 -4.041 6.017 1.00 97.81 71 ARG A N 1
ATOM 553 C CA . ARG A 1 71 ? 2.480 -5.204 6.798 1.00 97.81 71 ARG A CA 1
ATOM 554 C C . ARG A 1 71 ? 2.330 -4.865 8.275 1.00 97.81 71 ARG A C 1
ATOM 556 O O . ARG A 1 71 ? 1.328 -5.238 8.871 1.00 97.81 71 ARG A O 1
ATOM 563 N N . GLN A 1 72 ? 3.274 -4.115 8.840 1.00 97.75 72 GLN A N 1
ATOM 564 C CA . GLN A 1 72 ? 3.183 -3.647 10.222 1.00 97.75 72 GLN A CA 1
ATOM 565 C C . GLN A 1 72 ? 1.950 -2.758 10.438 1.00 97.75 72 GLN A C 1
ATOM 567 O O . GLN A 1 72 ? 1.251 -2.921 11.438 1.00 97.75 72 GLN A O 1
ATOM 572 N N . TRP A 1 73 ? 1.647 -1.859 9.498 1.00 97.00 73 TRP A N 1
ATOM 573 C CA . TRP A 1 73 ? 0.426 -1.053 9.541 1.00 97.00 73 TRP A CA 1
ATOM 574 C C . TRP A 1 73 ? -0.838 -1.924 9.516 1.00 97.00 73 TRP A C 1
ATOM 576 O O . TRP A 1 73 ? -1.720 -1.744 10.355 1.00 97.00 73 TRP A O 1
ATOM 586 N N . LEU A 1 74 ? -0.900 -2.921 8.624 1.00 97.12 74 LEU A N 1
ATOM 587 C CA . LEU A 1 74 ? -2.012 -3.875 8.583 1.00 97.12 74 LEU A CA 1
ATOM 588 C C . LEU A 1 74 ? -2.160 -4.642 9.902 1.00 97.12 74 LEU A C 1
ATOM 590 O O . LEU A 1 74 ? -3.266 -4.744 10.420 1.00 97.12 74 LEU A O 1
ATOM 594 N N . GLU A 1 75 ? -1.067 -5.145 10.477 1.00 96.94 75 GLU A N 1
ATOM 595 C CA . GLU A 1 75 ? -1.101 -5.850 11.763 1.00 96.94 75 GLU A CA 1
ATOM 596 C C . GLU A 1 75 ? -1.622 -4.969 12.904 1.00 96.94 75 GLU A C 1
ATOM 598 O O . GLU A 1 75 ? -2.377 -5.438 13.759 1.00 96.94 75 GLU A O 1
ATOM 603 N N . GLN A 1 76 ? -1.226 -3.695 12.939 1.00 95.56 76 GLN A N 1
ATOM 604 C CA . GLN A 1 76 ? -1.739 -2.736 13.918 1.00 95.56 76 GLN A CA 1
ATOM 605 C C . GLN A 1 76 ? -3.242 -2.513 13.736 1.00 95.56 76 GLN A C 1
ATOM 607 O O . GLN A 1 76 ? -3.980 -2.499 14.723 1.00 95.56 76 GLN A O 1
ATOM 612 N N . GLU A 1 77 ? -3.703 -2.404 12.491 1.00 94.81 77 GLU A N 1
ATOM 613 C CA . GLU A 1 77 ? -5.121 -2.258 12.177 1.00 94.81 77 GLU A CA 1
ATOM 614 C C . GLU A 1 77 ? -5.935 -3.507 12.557 1.00 94.81 77 GLU A C 1
ATOM 616 O O . GLU A 1 77 ? -7.012 -3.370 13.144 1.00 94.81 77 GLU A O 1
ATOM 621 N N . CYS A 1 78 ? -5.415 -4.719 12.317 1.00 94.69 78 CYS A N 1
ATOM 622 C CA . CYS A 1 78 ? -6.018 -5.972 12.793 1.00 94.69 78 CYS A CA 1
ATOM 623 C C . CYS A 1 78 ? -6.207 -5.944 14.313 1.00 94.69 78 CYS A C 1
ATOM 625 O O . CYS A 1 78 ? -7.309 -6.135 14.822 1.00 94.69 78 CYS A O 1
ATOM 627 N N . ARG A 1 79 ? -5.141 -5.610 15.058 1.00 94.75 79 ARG A N 1
ATOM 628 C CA . ARG A 1 79 ? -5.189 -5.528 16.528 1.00 94.75 79 ARG A CA 1
ATOM 629 C C . ARG A 1 79 ? -6.191 -4.485 17.018 1.00 94.75 79 ARG A C 1
ATOM 631 O O . ARG A 1 79 ? -6.866 -4.720 18.015 1.00 94.75 79 ARG A O 1
ATOM 638 N N . ARG A 1 80 ? -6.292 -3.342 16.333 1.00 92.19 80 ARG A N 1
ATOM 639 C CA . ARG A 1 80 ? -7.221 -2.254 16.675 1.00 92.19 80 ARG A CA 1
ATOM 640 C C . ARG A 1 80 ? -8.683 -2.635 16.436 1.00 92.19 80 ARG A C 1
ATOM 642 O O . ARG A 1 80 ? -9.553 -2.188 17.179 1.00 92.19 80 ARG A O 1
ATOM 649 N N . THR A 1 81 ? -8.953 -3.414 15.391 1.00 90.62 81 THR A N 1
ATOM 650 C CA . THR A 1 81 ? -10.314 -3.778 14.959 1.00 90.62 81 THR A CA 1
ATOM 651 C C . THR A 1 81 ? -10.782 -5.141 15.472 1.00 90.62 81 THR A C 1
ATOM 653 O O . THR A 1 81 ? -11.983 -5.401 15.459 1.00 90.62 81 THR A O 1
ATOM 656 N N . GLY A 1 82 ? -9.871 -5.978 15.977 1.00 88.06 82 GLY A N 1
ATOM 657 C CA . GLY A 1 82 ? -10.174 -7.322 16.477 1.00 88.06 82 GLY A CA 1
ATOM 658 C C . GLY A 1 82 ? -10.425 -8.351 15.371 1.00 88.06 82 GLY A C 1
ATOM 659 O O . GLY A 1 82 ? -11.118 -9.336 15.625 1.00 88.06 82 GLY A O 1
ATOM 660 N N . VAL A 1 83 ? -9.904 -8.097 14.165 1.00 77.12 83 VAL A N 1
ATOM 661 C CA . VAL A 1 83 ? -10.007 -8.964 12.974 1.00 77.12 83 VAL A CA 1
ATOM 662 C C . VAL A 1 83 ? -8.732 -9.780 12.794 1.00 77.12 83 VAL A C 1
ATOM 664 O O . VAL A 1 83 ? -7.640 -9.240 13.087 1.00 77.12 83 VAL A O 1
#

Radius of gyration: 12.32 Å; chains: 1; bounding box: 23×22×38 Å

Organism: NCBI:txid520092

Secondary structure (DSSP, 8-state):
-HHHHHHHHHHHHHHTSPPPTT---HHHHHHHHHHHHTTS-GGGS-HHHHHHHHHTGGGSTTHHHHHHHHHHHHHHHHHHHT-

Sequence (83 aa):
MYFEIQRIVSLAAEAASPHQVGFDPEFRLRQELKRVVRDVPDEAIPAELREAVLTGSVVGQQAAEWLPALRQWLEQECRRTGV

pLDDT: mean 93.74, std 4.41, range [77.12, 98.0]